Protein AF-M2UTB4-F1 (afdb_monomer_lite)

Secondary structure (DSSP, 8-state):
------------S-HHHIIIIIHHHHHHHTSGGGHHHHHHHHHHHHHHHTT-HHHHHHHHHHHHHHHHHHHHHHHT----TT--HHHHHHHHHHHHT--GGGHHHHHHHHHHHHHH-TTS--TTS-----HHHHHHHHHHHHHHHHHHHHHHH--

pLDDT: mean 88.25, std 16.08, range [34.38, 98.62]

InterPro domains:
  IPR026001 Abortive infection protein-like, C-terminal domain [PF14355] (36-150)

Radius of gyration: 15.3 Å; chains: 1; bounding box: 38×35×42 Å

Organism: NCBI:txid1212548

Structure (mmCIF, N/CA/C/O backbone):
data_AF-M2UTB4-F1
#
_entry.id   AF-M2UTB4-F1
#
loop_
_atom_site.group_PDB
_atom_site.id
_atom_site.type_symbol
_atom_site.label_atom_id
_atom_site.label_alt_id
_atom_site.label_comp_id
_atom_site.label_asym_id
_atom_site.label_entity_id
_atom_site.label_seq_id
_atom_site.pdbx_PDB_ins_code
_atom_site.Cartn_x
_atom_site.Cartn_y
_atom_site.Cartn_z
_atom_site.occupancy
_atom_site.B_iso_or_equiv
_atom_site.auth_seq_id
_atom_site.auth_comp_id
_atom_site.auth_asym_id
_atom_site.auth_atom_id
_atom_site.pdbx_PDB_model_num
ATOM 1 N N . MET A 1 1 ? -23.893 -12.994 -8.905 1.00 37.00 1 MET A N 1
ATOM 2 C CA . MET A 1 1 ? -22.745 -12.524 -8.103 1.00 37.00 1 MET A CA 1
ATOM 3 C C . MET A 1 1 ? -21.493 -12.963 -8.842 1.00 37.00 1 MET A C 1
ATOM 5 O O . MET A 1 1 ? -21.214 -14.152 -8.869 1.00 37.00 1 MET A O 1
ATOM 9 N N . ALA A 1 2 ? -20.871 -12.063 -9.605 1.00 34.38 2 ALA A N 1
ATOM 10 C CA . ALA A 1 2 ? -19.771 -12.428 -10.495 1.00 34.38 2 ALA A CA 1
ATOM 11 C C . ALA A 1 2 ? -18.520 -12.741 -9.663 1.00 34.38 2 ALA A C 1
ATOM 13 O O . ALA A 1 2 ? -18.022 -11.870 -8.952 1.00 34.38 2 ALA A O 1
ATOM 14 N N . LEU A 1 3 ? -18.052 -13.986 -9.748 1.00 43.22 3 LEU A N 1
ATOM 15 C CA . LEU A 1 3 ? -16.748 -14.423 -9.260 1.00 43.22 3 LEU A CA 1
ATOM 16 C C . LEU A 1 3 ? -15.673 -13.596 -9.978 1.00 43.22 3 LEU A C 1
ATOM 18 O O . LEU A 1 3 ? -15.396 -13.817 -11.154 1.00 43.22 3 LEU A O 1
ATOM 22 N N . ARG A 1 4 ? -15.113 -12.597 -9.293 1.00 44.00 4 ARG A N 1
ATOM 23 C CA . ARG A 1 4 ? -13.911 -11.880 -9.730 1.00 44.00 4 ARG A CA 1
ATOM 24 C C . ARG A 1 4 ? -12.709 -12.494 -9.032 1.00 44.00 4 ARG A C 1
ATOM 26 O O . ARG A 1 4 ? -12.168 -11.891 -8.117 1.00 44.00 4 ARG A O 1
ATOM 33 N N . GLU A 1 5 ? -12.317 -13.696 -9.431 1.00 44.78 5 GLU A N 1
ATOM 34 C CA . GLU A 1 5 ? -11.005 -14.213 -9.052 1.00 44.78 5 GLU A CA 1
ATOM 35 C C . GLU A 1 5 ? -10.558 -15.315 -10.011 1.00 44.78 5 GLU A C 1
ATOM 37 O O . GLU A 1 5 ? -10.846 -16.489 -9.829 1.00 44.78 5 GLU A O 1
ATOM 42 N N . GLU A 1 6 ? -9.814 -14.914 -11.036 1.00 41.31 6 GLU A N 1
ATOM 43 C CA . GLU A 1 6 ? -8.764 -15.759 -11.597 1.00 41.31 6 GLU A CA 1
ATOM 44 C C . GLU A 1 6 ? -7.473 -14.945 -11.592 1.00 41.31 6 GLU A C 1
ATOM 46 O O . GLU A 1 6 ? -6.942 -14.539 -12.624 1.00 41.31 6 GLU A O 1
ATOM 51 N N . ALA A 1 7 ? -6.960 -14.672 -10.389 1.00 45.09 7 ALA A N 1
ATOM 52 C CA . ALA A 1 7 ? -5.538 -14.404 -10.265 1.00 45.09 7 ALA A CA 1
ATOM 53 C C . ALA A 1 7 ? -4.834 -15.717 -10.627 1.00 45.09 7 ALA A C 1
ATOM 55 O O . ALA A 1 7 ? -4.785 -16.648 -9.821 1.00 45.09 7 ALA A O 1
ATOM 56 N N . LYS A 1 8 ? -4.368 -15.820 -11.878 1.00 44.59 8 LYS A N 1
ATOM 57 C CA . LYS A 1 8 ? -3.458 -16.878 -12.328 1.00 44.59 8 LYS A CA 1
ATOM 58 C C . LYS A 1 8 ? -2.423 -17.107 -11.231 1.00 44.59 8 LYS A C 1
ATOM 60 O O . LYS A 1 8 ? -1.783 -16.158 -10.784 1.00 44.59 8 LYS A O 1
ATOM 65 N N . VAL A 1 9 ? -2.325 -18.355 -10.782 1.00 50.88 9 VAL A N 1
ATOM 66 C CA . VAL A 1 9 ? -1.486 -18.800 -9.666 1.00 50.88 9 VAL A CA 1
ATOM 67 C C . VAL A 1 9 ? -0.077 -18.224 -9.826 1.00 50.88 9 VAL A C 1
ATOM 69 O O . VAL A 1 9 ? 0.695 -18.682 -10.667 1.00 50.88 9 VAL A O 1
ATOM 72 N N . LEU A 1 10 ? 0.246 -17.189 -9.046 1.00 53.12 10 LEU A N 1
ATOM 73 C CA . LEU A 1 10 ? 1.607 -16.675 -8.944 1.00 53.12 10 LEU A CA 1
ATOM 74 C C . LEU A 1 10 ? 2.481 -17.794 -8.362 1.00 53.12 10 LEU A C 1
ATOM 76 O O . LEU A 1 10 ? 2.074 -18.415 -7.372 1.00 53.12 10 LEU A O 1
ATOM 80 N N . PRO A 1 11 ? 3.667 -18.067 -8.930 1.00 54.81 11 PRO A N 1
ATOM 81 C CA . PRO A 1 11 ? 4.615 -18.985 -8.319 1.00 54.81 11 PRO A CA 1
ATOM 82 C C . PRO A 1 11 ? 4.851 -18.600 -6.850 1.00 54.81 11 PRO A C 1
ATOM 84 O O . PRO A 1 11 ? 5.174 -17.448 -6.543 1.00 54.81 11 PRO A O 1
ATOM 87 N N . LYS A 1 12 ? 4.666 -19.550 -5.920 1.00 61.22 12 LYS A N 1
ATOM 88 C CA . LYS A 1 12 ? 5.044 -19.390 -4.504 1.00 61.22 12 LYS A CA 1
ATOM 89 C C . LYS A 1 12 ? 6.574 -19.411 -4.398 1.00 61.22 12 LYS A C 1
ATOM 91 O O . LYS A 1 12 ? 7.158 -20.353 -3.881 1.00 61.22 12 LYS A O 1
ATOM 96 N N . ASP A 1 13 ? 7.229 -18.360 -4.883 1.00 60.44 13 ASP A N 1
ATOM 97 C CA . ASP A 1 13 ? 8.691 -18.237 -4.830 1.00 60.44 13 ASP A CA 1
ATOM 98 C C . ASP A 1 13 ? 9.204 -18.125 -3.382 1.00 60.44 13 ASP A C 1
ATOM 100 O O . ASP A 1 13 ? 10.356 -18.433 -3.094 1.00 60.44 13 ASP A O 1
ATOM 104 N N . SER A 1 14 ? 8.345 -17.676 -2.458 1.00 71.38 14 SER A N 1
ATOM 105 C CA . SER A 1 14 ? 8.580 -17.717 -1.014 1.00 71.38 14 SER A CA 1
ATOM 106 C C . SER A 1 14 ? 7.273 -18.016 -0.285 1.00 71.38 14 SER A C 1
ATOM 108 O O . SER A 1 14 ? 6.395 -17.158 -0.171 1.00 71.38 14 SER A O 1
ATOM 110 N N . GLN A 1 15 ? 7.144 -19.245 0.215 1.00 80.88 15 GLN A N 1
ATOM 111 C CA . GLN A 1 15 ? 5.980 -19.677 0.990 1.00 80.88 15 GLN A CA 1
ATOM 112 C C . GLN A 1 15 ? 5.777 -18.820 2.251 1.00 80.88 15 GLN A C 1
ATOM 114 O O . GLN A 1 15 ? 4.653 -18.421 2.538 1.00 80.88 15 GLN A O 1
ATOM 119 N N . LEU A 1 16 ? 6.868 -18.441 2.927 1.00 85.12 16 LEU A N 1
ATOM 120 C CA . LEU A 1 16 ? 6.824 -17.621 4.138 1.00 85.12 16 LEU A CA 1
ATOM 121 C C . LEU A 1 16 ? 6.232 -16.228 3.888 1.00 85.12 16 LEU A C 1
ATOM 123 O O . LEU A 1 16 ? 5.363 -15.789 4.634 1.00 85.12 16 LEU A O 1
ATOM 127 N N . ILE A 1 17 ? 6.676 -15.528 2.838 1.00 86.56 17 ILE A N 1
ATOM 128 C CA . ILE A 1 17 ? 6.137 -14.197 2.506 1.00 86.56 17 ILE A CA 1
ATOM 129 C C . ILE A 1 17 ? 4.665 -14.301 2.113 1.00 86.56 17 ILE A C 1
ATOM 131 O O . ILE A 1 17 ? 3.857 -13.442 2.471 1.00 86.56 17 ILE A O 1
ATOM 135 N N . HIS A 1 18 ? 4.303 -15.375 1.407 1.00 87.62 18 HIS A N 1
ATOM 136 C CA . HIS A 1 18 ? 2.914 -15.606 1.059 1.00 87.62 18 HIS A CA 1
ATOM 137 C C . HIS A 1 18 ? 2.032 -15.742 2.305 1.00 87.62 18 HIS A C 1
ATOM 139 O O . HIS A 1 18 ? 1.026 -15.052 2.411 1.00 87.62 18 HIS A O 1
ATOM 145 N N . GLU A 1 19 ? 2.431 -16.590 3.249 1.00 89.31 19 GLU A N 1
ATOM 146 C CA . GLU A 1 19 ? 1.652 -16.892 4.454 1.00 89.31 19 GLU A CA 1
ATOM 147 C C . GLU A 1 19 ? 1.624 -15.732 5.459 1.00 89.31 19 GLU A C 1
ATOM 149 O O . GLU A 1 19 ? 0.603 -15.505 6.097 1.00 89.31 19 GLU A O 1
ATOM 154 N N . THR A 1 20 ? 2.717 -14.975 5.594 1.00 89.94 20 THR A N 1
ATOM 155 C CA . THR A 1 20 ? 2.840 -13.941 6.641 1.00 89.94 20 THR A CA 1
ATOM 156 C C . THR A 1 20 ? 2.419 -12.542 6.203 1.00 89.94 20 THR A C 1
ATOM 158 O O . THR A 1 20 ? 2.068 -11.728 7.052 1.00 89.94 20 THR A O 1
ATOM 161 N N . ALA A 1 21 ? 2.441 -12.249 4.901 1.00 94.00 21 ALA A N 1
ATOM 162 C CA . ALA A 1 21 ? 2.079 -10.933 4.381 1.00 94.00 21 ALA A CA 1
ATOM 163 C C . ALA A 1 21 ? 0.979 -11.022 3.330 1.00 94.00 21 ALA A C 1
ATOM 165 O O . ALA A 1 21 ? -0.032 -10.327 3.440 1.00 94.00 21 ALA A O 1
ATOM 166 N N . MET A 1 22 ? 1.143 -11.873 2.307 1.00 94.69 22 MET A N 1
ATOM 167 C CA . MET A 1 22 ? 0.238 -11.785 1.164 1.00 94.69 22 MET A CA 1
ATOM 168 C C . MET A 1 22 ? -1.167 -12.309 1.419 1.00 94.69 22 MET A C 1
ATOM 170 O O . MET A 1 22 ? -2.147 -11.624 1.130 1.00 94.69 22 MET A O 1
ATOM 174 N N . GLN A 1 23 ? -1.279 -13.509 1.963 1.00 94.81 23 GLN A N 1
ATOM 175 C CA . GLN A 1 23 ? -2.572 -14.079 2.286 1.00 94.81 23 GLN A CA 1
ATOM 176 C C . GLN A 1 23 ? -3.352 -13.192 3.282 1.00 94.81 23 GLN A C 1
ATOM 178 O O . GLN A 1 23 ? -4.481 -12.831 2.944 1.00 94.81 23 GLN A O 1
ATOM 183 N N . PRO A 1 24 ? -2.768 -12.722 4.405 1.00 97.31 24 PRO A N 1
ATOM 184 C CA . PRO A 1 24 ? -3.462 -11.809 5.316 1.00 97.31 24 PRO A CA 1
ATOM 185 C C . PRO A 1 24 ? -3.914 -10.499 4.650 1.00 97.31 24 PRO A C 1
ATOM 187 O O . PRO A 1 24 ? -5.041 -10.050 4.858 1.00 97.31 24 PRO A O 1
ATOM 190 N N . ALA A 1 25 ? -3.082 -9.898 3.791 1.00 98.06 25 ALA A N 1
ATOM 191 C CA . ALA A 1 25 ? -3.468 -8.687 3.066 1.00 98.06 25 ALA A CA 1
ATOM 192 C C . ALA A 1 25 ? -4.668 -8.937 2.137 1.00 98.06 25 ALA A C 1
ATOM 194 O O . ALA A 1 25 ? -5.597 -8.134 2.098 1.00 98.06 25 ALA A O 1
ATOM 195 N N . LEU A 1 26 ? -4.682 -10.055 1.403 1.00 97.56 26 LEU A N 1
ATOM 196 C CA . LEU A 1 26 ? -5.804 -10.417 0.532 1.00 97.56 26 LEU A CA 1
ATOM 197 C C . LEU A 1 26 ? -7.084 -10.694 1.326 1.00 97.56 26 LEU A C 1
ATOM 199 O O . LEU A 1 26 ? -8.163 -10.307 0.883 1.00 97.56 26 LEU A O 1
ATOM 203 N N . GLU A 1 27 ? -6.977 -11.323 2.496 1.00 97.44 27 GLU A N 1
ATOM 204 C CA . GLU A 1 27 ? -8.109 -11.552 3.399 1.00 97.44 27 GLU A CA 1
ATOM 205 C C . GLU A 1 27 ? -8.734 -10.227 3.864 1.00 97.44 27 GLU A C 1
ATOM 207 O O . GLU A 1 27 ? -9.949 -10.058 3.742 1.00 97.44 27 GLU A O 1
ATOM 212 N N . ILE A 1 28 ? -7.917 -9.251 4.280 1.00 98.25 28 ILE A N 1
ATOM 213 C CA . ILE A 1 28 ? -8.374 -7.891 4.624 1.00 98.25 28 ILE A CA 1
ATOM 214 C C . ILE A 1 28 ? -9.046 -7.224 3.417 1.00 98.25 28 ILE A C 1
ATOM 216 O O . ILE A 1 28 ? -10.169 -6.717 3.510 1.00 98.25 28 ILE A O 1
ATOM 220 N N . LEU A 1 29 ? -8.372 -7.241 2.265 1.00 98.19 29 LEU A N 1
ATOM 221 C CA . LEU A 1 29 ? -8.816 -6.550 1.056 1.00 98.19 29 LEU A CA 1
ATOM 222 C C . LEU A 1 29 ? -10.132 -7.117 0.497 1.00 98.19 29 LEU A C 1
ATOM 224 O O . LEU A 1 29 ? -10.921 -6.373 -0.081 1.00 98.19 29 LEU A O 1
ATOM 228 N N . ARG A 1 30 ? -10.412 -8.409 0.692 1.00 97.31 30 ARG A N 1
ATOM 229 C CA . ARG A 1 30 ? -11.668 -9.044 0.253 1.00 97.31 30 ARG A CA 1
ATOM 230 C C . ARG A 1 30 ? -12.891 -8.629 1.073 1.00 97.31 30 ARG A C 1
ATOM 232 O O . ARG A 1 30 ? -14.015 -8.935 0.672 1.00 97.31 30 ARG A O 1
ATOM 239 N N . THR A 1 31 ? -12.718 -7.946 2.203 1.00 97.12 31 THR A N 1
ATOM 240 C CA . THR A 1 31 ? -13.869 -7.446 2.964 1.00 97.12 31 THR A CA 1
ATOM 241 C C . THR A 1 31 ? -14.596 -6.327 2.192 1.00 97.12 31 THR A C 1
ATOM 243 O O . THR A 1 31 ? -13.960 -5.565 1.457 1.00 97.12 31 THR A O 1
ATOM 246 N N . PRO A 1 32 ? -15.932 -6.178 2.343 1.00 97.25 32 PRO A N 1
ATOM 247 C CA . PRO A 1 32 ? -16.736 -5.296 1.484 1.00 97.25 32 PRO A CA 1
ATOM 248 C C . PRO A 1 32 ? -16.274 -3.835 1.419 1.00 97.25 32 PRO A C 1
ATOM 250 O O . PRO A 1 32 ? -16.465 -3.163 0.408 1.00 97.25 32 PRO A O 1
ATOM 253 N N . VAL A 1 33 ? -15.660 -3.341 2.491 1.00 97.19 33 VAL A N 1
ATOM 254 C CA . VAL A 1 33 ? -15.241 -1.940 2.620 1.00 97.19 33 VAL A CA 1
ATOM 255 C C . VAL A 1 33 ? -13.930 -1.646 1.885 1.00 97.19 33 VAL A C 1
ATOM 257 O O . VAL A 1 33 ? -13.691 -0.497 1.525 1.00 97.19 33 VAL A O 1
ATOM 260 N N . PHE A 1 34 ? -13.118 -2.670 1.593 1.00 98.19 34 PHE A N 1
ATOM 261 C CA . PHE A 1 34 ? -11.823 -2.540 0.914 1.00 98.19 34 PHE A CA 1
ATOM 262 C C . PHE A 1 34 ? -11.843 -3.006 -0.555 1.00 98.19 34 PHE A C 1
ATOM 264 O O . PHE A 1 34 ? -10.794 -3.058 -1.192 1.00 98.19 34 PHE A O 1
ATOM 271 N N . LEU A 1 35 ? -13.010 -3.286 -1.149 1.00 96.94 35 LEU A N 1
ATOM 272 C CA . LEU A 1 35 ? -13.098 -3.862 -2.505 1.00 96.94 35 LEU A CA 1
ATOM 273 C C . LEU A 1 35 ? -12.456 -3.010 -3.614 1.00 96.94 35 LEU A C 1
ATOM 275 O O . LEU A 1 35 ? -11.951 -3.557 -4.600 1.00 96.94 35 LEU A O 1
ATOM 279 N N . ASN A 1 36 ? -12.436 -1.682 -3.463 1.00 97.50 36 ASN A N 1
ATOM 280 C CA . ASN A 1 36 ? -11.714 -0.807 -4.392 1.00 97.50 36 ASN A CA 1
ATOM 281 C C . ASN A 1 36 ? -10.197 -1.030 -4.283 1.00 97.50 36 ASN A C 1
ATOM 283 O O . ASN A 1 36 ? -9.551 -1.308 -5.291 1.00 97.50 36 ASN A O 1
ATOM 287 N N . ALA A 1 37 ? -9.661 -1.026 -3.057 1.00 98.25 37 ALA A N 1
ATOM 288 C CA . ALA A 1 37 ? -8.253 -1.320 -2.796 1.00 98.25 37 ALA A CA 1
ATOM 289 C C . ALA A 1 37 ? -7.863 -2.736 -3.249 1.00 98.25 37 ALA A C 1
ATOM 291 O O . ALA A 1 37 ? -6.762 -2.945 -3.759 1.00 98.25 37 ALA A O 1
ATOM 292 N N . ASN A 1 38 ? -8.768 -3.710 -3.106 1.00 98.38 38 ASN A N 1
ATOM 293 C CA . ASN A 1 38 ? -8.582 -5.069 -3.606 1.00 98.38 38 ASN A CA 1
ATOM 294 C C . ASN A 1 38 ? -8.460 -5.102 -5.126 1.00 98.38 38 ASN A C 1
ATOM 296 O O . ASN A 1 38 ? -7.525 -5.698 -5.650 1.00 98.38 38 ASN A O 1
ATOM 300 N N . SER A 1 39 ? -9.374 -4.429 -5.828 1.00 98.31 39 SER A N 1
ATOM 301 C CA . SER A 1 39 ? -9.368 -4.376 -7.292 1.00 98.31 39 SER A CA 1
ATOM 302 C C . SER A 1 39 ? -8.058 -3.784 -7.822 1.00 98.31 39 SER A C 1
ATOM 304 O O . SER A 1 39 ? -7.490 -4.301 -8.781 1.00 98.31 39 SER A O 1
ATOM 306 N N . GLU A 1 40 ? -7.541 -2.742 -7.167 1.00 98.50 40 GLU A N 1
ATOM 307 C CA . GLU A 1 40 ? -6.245 -2.139 -7.494 1.00 98.50 40 GLU A CA 1
ATOM 308 C C . GLU A 1 40 ? -5.081 -3.096 -7.214 1.00 98.50 40 GLU A C 1
ATOM 310 O O . GLU A 1 40 ? -4.183 -3.231 -8.045 1.00 98.50 40 GLU A O 1
ATOM 315 N N . PHE A 1 41 ? -5.114 -3.805 -6.083 1.00 98.38 41 PHE A N 1
ATOM 316 C CA . PHE A 1 41 ? -4.060 -4.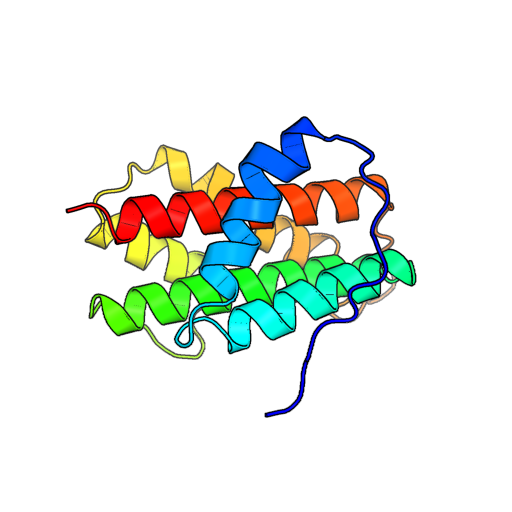746 -5.717 1.00 98.38 41 PHE A CA 1
ATOM 317 C C . PHE A 1 41 ? -3.997 -5.953 -6.660 1.00 98.38 41 PHE A C 1
ATOM 319 O O . PHE A 1 41 ? -2.925 -6.310 -7.142 1.00 98.38 41 PHE A O 1
ATOM 326 N N . ILE A 1 42 ? -5.145 -6.551 -6.990 1.00 98.06 42 ILE A N 1
ATOM 327 C CA . ILE A 1 42 ? -5.230 -7.653 -7.958 1.00 98.06 42 ILE A CA 1
ATOM 328 C C . ILE A 1 42 ? -4.749 -7.195 -9.338 1.00 98.06 42 ILE A C 1
ATOM 330 O O . ILE A 1 42 ? -4.007 -7.918 -10.000 1.00 98.06 42 ILE A O 1
ATOM 334 N N . ALA A 1 43 ? -5.100 -5.977 -9.754 1.00 97.75 43 ALA A N 1
ATOM 335 C CA . ALA A 1 43 ? -4.605 -5.418 -11.006 1.00 97.75 43 ALA A CA 1
ATOM 336 C C . ALA A 1 43 ? -3.082 -5.174 -10.989 1.00 97.75 43 ALA A C 1
ATOM 338 O O . ALA A 1 43 ? -2.448 -5.282 -12.036 1.00 97.75 43 ALA A O 1
ATOM 339 N N . ALA A 1 44 ? -2.480 -4.885 -9.830 1.00 97.19 44 ALA A N 1
ATOM 340 C CA . ALA A 1 44 ? -1.025 -4.806 -9.686 1.00 97.19 44 ALA A CA 1
ATOM 341 C C . ALA A 1 44 ? -0.352 -6.178 -9.864 1.00 97.19 44 ALA A C 1
ATOM 343 O O . ALA A 1 44 ? 0.663 -6.288 -10.551 1.00 97.19 44 ALA A O 1
ATOM 344 N N . LEU A 1 45 ? -0.934 -7.234 -9.284 1.00 96.38 45 LEU A N 1
ATOM 345 C CA . LEU A 1 45 ? -0.458 -8.609 -9.464 1.00 96.38 45 LEU A CA 1
ATOM 346 C C . LEU A 1 45 ? -0.565 -9.060 -10.928 1.00 96.38 45 LEU A C 1
ATOM 348 O O . LEU A 1 45 ? 0.353 -9.695 -11.447 1.00 96.38 45 LEU A O 1
ATOM 352 N N . ASP A 1 46 ? -1.656 -8.702 -11.607 1.00 96.38 46 ASP A N 1
ATOM 353 C CA . ASP A 1 46 ? -1.834 -8.980 -13.034 1.00 96.38 46 ASP A CA 1
ATOM 354 C C . ASP A 1 46 ? -0.790 -8.255 -13.898 1.00 96.38 46 ASP A C 1
ATOM 356 O O . ASP A 1 46 ? -0.184 -8.862 -14.783 1.00 96.38 46 ASP A O 1
ATOM 360 N N . ASP A 1 47 ? -0.501 -6.984 -13.607 1.00 95.69 47 ASP A N 1
ATOM 361 C CA . ASP A 1 47 ? 0.570 -6.248 -14.284 1.00 95.69 47 ASP A CA 1
ATOM 362 C C . ASP A 1 47 ? 1.932 -6.919 -14.093 1.00 95.69 47 ASP A C 1
ATOM 364 O O . ASP A 1 47 ? 2.704 -7.029 -15.048 1.00 95.69 47 ASP A O 1
ATOM 368 N N . TYR A 1 48 ? 2.227 -7.399 -12.881 1.00 95.44 48 TYR A N 1
ATOM 369 C CA . TYR A 1 48 ? 3.461 -8.129 -12.600 1.00 95.44 48 TYR A CA 1
ATOM 370 C C . TYR A 1 48 ? 3.575 -9.398 -13.452 1.00 95.44 48 TYR A C 1
ATOM 372 O O . TYR A 1 48 ? 4.604 -9.611 -14.097 1.00 95.44 48 TYR A O 1
ATOM 380 N N . LEU A 1 49 ? 2.504 -10.197 -13.531 1.00 93.94 49 LEU A N 1
ATOM 381 C CA . LEU A 1 49 ? 2.442 -11.399 -14.374 1.00 93.94 49 LEU A CA 1
ATOM 382 C C . LEU A 1 49 ? 2.671 -11.088 -15.860 1.00 93.94 49 LEU A C 1
ATOM 384 O O . LEU A 1 49 ? 3.297 -11.872 -16.573 1.00 93.94 49 LEU A O 1
ATOM 388 N N . HIS A 1 50 ? 2.206 -9.928 -16.324 1.00 95.00 50 HIS A N 1
ATOM 389 C CA . HIS A 1 50 ? 2.399 -9.452 -17.694 1.00 95.00 50 HIS A CA 1
ATOM 390 C C . HIS A 1 50 ? 3.681 -8.625 -17.888 1.00 95.00 50 HIS A C 1
ATOM 392 O O . HIS A 1 50 ? 3.851 -8.003 -18.937 1.00 95.00 50 HIS A O 1
ATOM 398 N N . ARG A 1 51 ? 4.596 -8.623 -16.906 1.00 93.62 51 ARG A N 1
ATOM 399 C CA . ARG A 1 51 ? 5.885 -7.904 -16.935 1.00 93.62 51 ARG A CA 1
ATOM 400 C C . ARG A 1 51 ? 5.750 -6.381 -17.092 1.00 93.62 51 ARG A C 1
ATOM 402 O O . ARG A 1 51 ? 6.696 -5.708 -17.498 1.00 93.62 51 ARG A O 1
ATOM 409 N N . LYS A 1 52 ? 4.595 -5.817 -16.728 1.00 93.06 52 LYS A N 1
ATOM 410 C CA . LYS A 1 52 ? 4.317 -4.372 -16.675 1.00 93.06 52 LYS A CA 1
ATOM 411 C C . LYS A 1 52 ? 4.719 -3.809 -15.312 1.00 93.06 52 LYS A C 1
ATOM 413 O O . LYS A 1 52 ? 3.901 -3.349 -14.523 1.00 93.06 52 LYS A O 1
ATOM 418 N N . PHE A 1 53 ? 6.009 -3.880 -15.004 1.00 93.75 53 PHE A N 1
ATOM 419 C CA . PHE A 1 53 ? 6.518 -3.604 -13.658 1.00 93.75 53 PHE A CA 1
ATOM 420 C C . PHE A 1 53 ? 6.306 -2.156 -13.184 1.00 93.75 53 PHE A C 1
ATOM 422 O O . PHE A 1 53 ? 6.073 -1.935 -11.996 1.00 93.75 53 PHE A O 1
ATOM 429 N N . GLY A 1 54 ? 6.338 -1.179 -14.097 1.00 93.00 54 GLY A N 1
ATOM 430 C CA . GLY A 1 54 ? 6.016 0.219 -13.787 1.00 93.00 54 GLY A CA 1
ATOM 431 C C . GLY A 1 54 ? 4.576 0.390 -13.305 1.00 93.00 54 GLY A C 1
ATOM 432 O O . GLY A 1 54 ? 4.350 0.948 -12.230 1.00 93.00 54 GLY A O 1
ATOM 433 N N . ASP A 1 55 ? 3.625 -0.170 -14.054 1.00 93.81 55 ASP A N 1
ATOM 434 C CA . ASP A 1 55 ? 2.196 -0.103 -13.736 1.00 93.81 55 ASP A CA 1
ATOM 435 C C . ASP A 1 55 ? 1.863 -0.902 -12.464 1.00 93.81 55 ASP A C 1
ATOM 437 O O . ASP A 1 55 ? 1.091 -0.437 -11.623 1.00 93.81 55 ASP A O 1
ATOM 441 N N . CYS A 1 56 ? 2.539 -2.038 -12.252 1.00 95.94 56 CYS A N 1
ATOM 442 C CA . CYS A 1 56 ? 2.466 -2.812 -11.013 1.00 95.94 56 CYS A CA 1
ATOM 443 C C . CYS A 1 56 ? 2.789 -1.946 -9.784 1.00 95.94 56 CYS A C 1
ATOM 445 O O . CYS A 1 56 ? 2.019 -1.920 -8.823 1.00 95.94 56 CYS A O 1
ATOM 447 N N . VAL A 1 57 ? 3.910 -1.212 -9.799 1.00 96.06 57 VAL A N 1
ATOM 448 C CA . VAL A 1 57 ? 4.306 -0.331 -8.680 1.00 96.06 57 VAL A CA 1
ATOM 449 C C . VAL A 1 57 ? 3.270 0.769 -8.457 1.00 96.06 57 VAL A C 1
ATOM 451 O O . VAL A 1 57 ? 2.932 1.087 -7.315 1.00 96.06 57 VAL A O 1
ATOM 454 N N . THR A 1 58 ? 2.735 1.335 -9.537 1.00 95.88 58 THR A N 1
ATOM 455 C CA . THR A 1 58 ? 1.673 2.340 -9.463 1.00 95.88 58 THR A CA 1
ATOM 456 C C . THR A 1 58 ? 0.438 1.803 -8.765 1.00 95.88 58 THR A C 1
ATOM 458 O O . THR A 1 58 ? -0.030 2.413 -7.804 1.00 95.88 58 THR A O 1
ATOM 461 N N . LYS A 1 59 ? -0.070 0.653 -9.210 1.00 97.44 59 LYS A N 1
ATOM 462 C CA . LYS A 1 59 ? -1.297 0.062 -8.670 1.00 97.44 59 LYS A CA 1
ATOM 463 C C . LYS A 1 59 ? -1.117 -0.463 -7.244 1.00 97.44 59 LYS A C 1
ATOM 465 O O . LYS A 1 59 ? -2.059 -0.382 -6.459 1.00 97.44 59 LYS A O 1
ATOM 470 N N . CYS A 1 60 ? 0.094 -0.881 -6.863 1.00 98.19 60 CYS A N 1
ATOM 471 C CA . CYS A 1 60 ? 0.439 -1.141 -5.462 1.00 98.19 60 CYS A CA 1
ATOM 472 C C . CYS A 1 60 ? 0.238 0.112 -4.593 1.00 98.19 60 CYS A C 1
ATOM 474 O O . CYS A 1 60 ? -0.403 0.045 -3.545 1.00 98.19 60 CYS A O 1
ATOM 476 N N . ASN A 1 61 ? 0.730 1.276 -5.038 1.00 97.56 61 ASN A N 1
ATOM 477 C CA . ASN A 1 61 ? 0.515 2.527 -4.309 1.00 97.56 61 ASN A CA 1
ATOM 478 C C . ASN A 1 61 ? -0.957 2.962 -4.305 1.00 97.56 61 ASN A C 1
ATOM 480 O O . ASN A 1 61 ? -1.416 3.473 -3.288 1.00 97.56 61 ASN A O 1
ATOM 484 N N . SER A 1 62 ? -1.687 2.778 -5.409 1.00 97.50 62 SER A N 1
ATOM 485 C CA . SER A 1 62 ? -3.126 3.074 -5.468 1.00 97.50 62 SER A CA 1
ATOM 486 C C . SER A 1 62 ? -3.908 2.254 -4.442 1.00 97.50 62 SER A C 1
ATOM 488 O O . SER A 1 62 ? -4.611 2.834 -3.621 1.00 97.50 62 SER A O 1
ATOM 490 N N . SER A 1 63 ? -3.683 0.936 -4.401 1.00 98.50 63 SER A N 1
ATOM 491 C CA . SER A 1 63 ? -4.296 0.055 -3.402 1.00 98.50 63 SER A CA 1
ATOM 492 C C . SER A 1 63 ? -3.992 0.506 -1.972 1.00 98.50 63 SER A C 1
ATOM 494 O O . SER A 1 63 ? -4.895 0.626 -1.143 1.00 98.50 63 SER A O 1
ATOM 496 N N . TYR A 1 64 ? -2.727 0.824 -1.691 1.00 98.44 64 TYR A N 1
ATOM 497 C CA . TYR A 1 64 ? -2.296 1.285 -0.375 1.00 98.44 64 TYR A CA 1
ATOM 498 C C . TYR A 1 64 ? -2.955 2.615 0.029 1.00 98.44 64 TYR A C 1
ATOM 500 O O . TYR A 1 64 ? -3.408 2.774 1.162 1.00 98.44 64 TYR A O 1
ATOM 508 N N . GLU A 1 65 ? -3.074 3.558 -0.908 1.00 98.06 65 GLU A N 1
ATOM 509 C CA . GLU A 1 65 ? -3.784 4.820 -0.700 1.00 98.06 65 GLU A CA 1
ATOM 510 C C . GLU A 1 65 ? -5.278 4.596 -0.428 1.00 98.06 65 GLU A C 1
ATOM 512 O O . GLU A 1 65 ? -5.830 5.181 0.506 1.00 98.06 65 GLU A O 1
ATOM 517 N N . SER A 1 66 ? -5.922 3.706 -1.185 1.00 98.31 66 SER A N 1
ATOM 518 C CA . SER A 1 66 ? -7.320 3.326 -0.976 1.00 98.31 66 SER A CA 1
ATOM 519 C C . SER A 1 66 ? -7.548 2.696 0.399 1.00 98.31 66 SER A C 1
ATOM 521 O O . SER A 1 66 ? -8.520 3.051 1.067 1.00 98.31 66 SER A O 1
ATOM 523 N N . VAL A 1 67 ? -6.642 1.832 0.876 1.00 98.62 67 VAL A N 1
ATOM 524 C CA . VAL A 1 67 ? -6.698 1.296 2.250 1.00 98.62 67 VAL A CA 1
ATOM 525 C C . VAL A 1 67 ? -6.659 2.426 3.276 1.00 98.62 67 VAL A C 1
ATOM 527 O O . VAL A 1 67 ? -7.514 2.473 4.160 1.00 98.62 67 VAL A O 1
ATOM 530 N N . MET A 1 68 ? -5.730 3.375 3.143 1.00 98.50 68 MET A N 1
ATOM 531 C CA . MET A 1 68 ? -5.636 4.503 4.075 1.00 98.50 68 MET A CA 1
ATOM 532 C C . MET A 1 68 ? -6.890 5.384 4.065 1.00 98.50 68 MET A C 1
ATOM 534 O O . MET A 1 68 ? -7.369 5.779 5.125 1.00 98.50 68 MET A O 1
ATOM 538 N N . LYS A 1 69 ? -7.470 5.654 2.889 1.00 98.44 69 LYS A N 1
ATOM 539 C CA . LYS A 1 69 ? -8.725 6.417 2.773 1.00 98.44 69 LYS A CA 1
ATOM 540 C C . LYS A 1 69 ? -9.893 5.706 3.456 1.00 98.44 69 LYS A C 1
ATOM 542 O O . LYS A 1 69 ? -10.694 6.358 4.128 1.00 98.44 69 LYS A O 1
ATOM 547 N N . VAL A 1 70 ? -9.986 4.381 3.320 1.00 98.06 70 VAL A N 1
ATOM 548 C CA . VAL A 1 70 ? -11.009 3.581 4.010 1.00 98.06 70 VAL A CA 1
ATOM 549 C C . VAL A 1 70 ? -10.799 3.617 5.524 1.00 98.06 70 VAL A C 1
ATOM 551 O O . VAL A 1 70 ? -11.765 3.870 6.241 1.00 98.06 70 VAL A O 1
ATOM 554 N N . ILE A 1 71 ? -9.560 3.457 6.008 1.00 97.94 71 ILE A N 1
ATOM 555 C CA . ILE A 1 71 ? -9.227 3.573 7.439 1.00 97.94 71 ILE A CA 1
ATOM 556 C C . ILE A 1 71 ? -9.669 4.933 7.980 1.00 97.94 71 ILE A C 1
ATOM 558 O O . ILE A 1 71 ? -10.440 4.989 8.939 1.00 97.94 71 ILE A O 1
ATOM 562 N N . CYS A 1 72 ? -9.241 6.026 7.341 1.00 97.69 72 CYS A N 1
ATOM 563 C CA . CYS A 1 72 ? -9.619 7.372 7.760 1.00 97.69 72 CYS A CA 1
ATOM 564 C C . CYS A 1 72 ? -11.143 7.553 7.761 1.00 97.69 72 CYS A C 1
ATOM 566 O O . CYS A 1 72 ? -11.700 8.069 8.726 1.00 97.69 72 CYS A O 1
ATOM 568 N N . GLY A 1 73 ? -11.834 7.070 6.723 1.00 96.94 73 GLY A N 1
ATOM 569 C CA . GLY A 1 73 ? -13.291 7.148 6.626 1.00 96.94 73 GLY A CA 1
ATOM 570 C C . GLY A 1 73 ? -14.022 6.383 7.732 1.00 96.94 73 GLY A C 1
ATOM 571 O O . GLY A 1 73 ? -14.940 6.925 8.341 1.00 96.94 73 GLY A O 1
ATOM 572 N N . GLN A 1 74 ? -13.615 5.147 8.027 1.00 96.94 74 GLN A N 1
ATOM 573 C CA . GLN A 1 74 ? -14.263 4.326 9.055 1.00 96.94 74 GLN A CA 1
ATOM 574 C C . GLN A 1 74 ? -13.961 4.787 10.480 1.00 96.94 74 GLN A C 1
ATOM 576 O O . GLN A 1 74 ? -14.808 4.645 11.359 1.00 96.94 74 GLN A O 1
ATOM 581 N N . LYS A 1 75 ? -12.761 5.326 10.714 1.00 96.06 75 LYS A N 1
ATOM 582 C CA . LYS A 1 75 ? -12.333 5.819 12.028 1.00 96.06 75 LYS A CA 1
ATOM 583 C C . LYS A 1 75 ? -12.708 7.280 12.278 1.00 96.06 75 LYS A C 1
ATOM 585 O O . LYS A 1 75 ? -12.526 7.768 13.387 1.00 96.06 75 LYS A O 1
ATOM 590 N N . GLY A 1 76 ? -13.244 7.970 11.271 1.00 96.19 76 GLY A N 1
ATOM 591 C CA . GLY A 1 76 ? -13.599 9.385 11.365 1.00 96.19 76 GLY A CA 1
ATOM 592 C C . GLY A 1 76 ? -12.385 10.318 11.395 1.00 96.19 76 GLY A C 1
ATOM 593 O O . GLY A 1 76 ? -12.494 11.440 11.883 1.00 96.19 76 GLY A O 1
ATOM 594 N N . PHE A 1 77 ? -11.233 9.879 10.882 1.00 96.06 77 PHE A N 1
ATOM 595 C CA . PHE A 1 77 ? -10.058 10.737 10.747 1.00 96.06 77 PHE A CA 1
ATOM 596 C C . PHE A 1 77 ? -10.270 11.683 9.562 1.00 96.06 77 PHE A C 1
ATOM 598 O O . PHE A 1 77 ? -10.559 11.246 8.447 1.00 96.06 77 PHE A O 1
ATOM 605 N N . GLY A 1 78 ? -10.151 12.991 9.791 1.00 94.19 78 GLY A N 1
ATOM 606 C CA . GLY A 1 78 ? -10.394 13.993 8.753 1.00 94.19 78 GLY A CA 1
ATOM 607 C C . GLY A 1 78 ? -9.387 13.888 7.604 1.00 94.19 78 GLY A C 1
ATOM 608 O O . GLY A 1 78 ? -8.196 14.089 7.816 1.00 94.19 78 GLY A O 1
ATOM 609 N N . TYR A 1 79 ? -9.863 13.618 6.384 1.00 96.88 79 TYR A N 1
ATOM 610 C CA . TYR A 1 79 ? -9.043 13.584 5.167 1.00 96.88 79 TYR A CA 1
ATOM 611 C C . TYR A 1 79 ? -9.806 14.130 3.952 1.00 96.88 79 TYR A C 1
ATOM 613 O O . TYR A 1 79 ? -11.035 14.211 3.952 1.00 96.88 79 TYR A O 1
ATOM 621 N N . SER A 1 80 ? -9.077 14.494 2.896 1.00 94.88 80 SER A N 1
ATOM 622 C CA . SER A 1 80 ? -9.636 14.889 1.595 1.00 94.88 80 SER A CA 1
ATOM 623 C C . SER A 1 80 ? -9.368 13.831 0.522 1.00 94.88 80 SER A C 1
ATOM 625 O O . SER A 1 80 ? -8.328 13.182 0.523 1.00 94.88 80 SER A O 1
ATOM 627 N N . GLN A 1 81 ? -10.266 13.688 -0.459 1.00 89.69 81 GLN A N 1
ATOM 628 C CA . GLN A 1 81 ? -10.131 12.670 -1.520 1.00 89.69 81 GLN A CA 1
ATOM 629 C C . GLN A 1 81 ? -8.841 12.796 -2.354 1.00 89.69 81 GLN A C 1
ATOM 631 O O . GLN A 1 81 ? -8.335 11.786 -2.847 1.00 89.69 81 GLN A O 1
ATOM 636 N N . GLY A 1 82 ? -8.305 14.014 -2.494 1.00 91.06 82 GLY A N 1
ATOM 637 C CA . GLY A 1 82 ? -7.045 14.296 -3.191 1.00 91.06 82 GLY A CA 1
ATOM 638 C C . GLY A 1 82 ? -5.792 14.229 -2.312 1.00 91.06 82 GLY A C 1
ATOM 639 O O . GLY A 1 82 ? -4.711 14.574 -2.786 1.00 91.06 82 GLY A O 1
ATOM 640 N N . ASP A 1 83 ? -5.917 13.839 -1.040 1.00 93.56 83 ASP A N 1
ATOM 641 C CA . ASP A 1 83 ? -4.762 13.728 -0.156 1.00 93.56 83 ASP A CA 1
ATOM 642 C C . ASP A 1 83 ? -3.836 12.604 -0.614 1.00 93.56 83 ASP A C 1
ATOM 644 O O . ASP A 1 83 ? -4.263 11.498 -0.939 1.00 93.56 83 ASP A O 1
ATOM 648 N N . THR A 1 84 ? -2.542 12.913 -0.635 1.00 92.62 84 THR A N 1
ATOM 649 C CA . THR A 1 84 ? -1.504 11.979 -1.065 1.00 92.62 84 THR A CA 1
ATOM 650 C C . THR A 1 84 ? -1.250 10.909 -0.008 1.00 92.62 84 THR A C 1
ATOM 652 O O . THR A 1 84 ? -1.495 11.120 1.181 1.00 92.62 84 THR A O 1
ATOM 655 N N . THR A 1 85 ? -0.630 9.803 -0.423 1.00 94.12 85 THR A N 1
ATOM 656 C CA . THR A 1 85 ? -0.100 8.754 0.464 1.00 94.12 85 THR A CA 1
ATOM 657 C C . THR A 1 85 ? 0.628 9.298 1.703 1.00 94.12 85 THR A C 1
ATOM 659 O O . THR A 1 85 ? 0.373 8.836 2.809 1.00 94.12 85 THR A O 1
ATOM 662 N N . SER A 1 86 ? 1.492 10.312 1.552 1.00 95.38 86 SER A N 1
ATOM 663 C CA . SER A 1 86 ? 2.220 10.907 2.687 1.00 95.38 86 SER A CA 1
ATOM 664 C C . SER A 1 86 ? 1.286 11.585 3.686 1.00 95.38 86 SER A C 1
ATOM 666 O O . SER A 1 86 ? 1.434 11.399 4.891 1.00 95.38 86 SER A O 1
ATOM 668 N N . LYS A 1 87 ? 0.311 12.354 3.193 1.00 97.00 87 LYS A N 1
ATOM 669 C CA . LYS A 1 87 ? -0.625 13.079 4.052 1.00 97.00 87 LYS A CA 1
ATOM 670 C C . LYS A 1 87 ? -1.581 12.124 4.767 1.00 97.00 87 LYS A C 1
ATOM 672 O O . LYS A 1 87 ? -1.785 12.268 5.966 1.00 97.00 87 LYS A O 1
ATOM 677 N N . LEU A 1 88 ? -2.110 11.130 4.055 1.00 97.88 88 LEU A N 1
ATOM 678 C CA . LEU A 1 88 ? -2.982 10.103 4.629 1.00 97.88 88 LEU A CA 1
ATOM 679 C C . LEU A 1 88 ? -2.270 9.281 5.706 1.00 97.88 88 LEU A C 1
ATOM 681 O O . LEU A 1 88 ? -2.830 9.074 6.779 1.00 97.88 88 LEU A O 1
ATOM 685 N N . LEU A 1 89 ? -1.023 8.872 5.449 1.00 97.50 89 LEU A N 1
ATOM 686 C CA . LEU A 1 89 ? -0.218 8.151 6.429 1.00 97.50 89 LEU A CA 1
ATOM 687 C C . LEU A 1 89 ? -0.038 8.982 7.703 1.00 97.50 89 LEU A C 1
ATOM 689 O O . LEU A 1 89 ? -0.312 8.478 8.784 1.00 97.50 89 LEU A O 1
ATOM 693 N N . LYS A 1 90 ? 0.338 10.262 7.584 1.00 97.06 90 LYS A N 1
ATOM 694 C CA . LYS A 1 90 ? 0.488 11.157 8.746 1.00 97.06 90 LYS A CA 1
ATOM 695 C C . LYS A 1 90 ? -0.792 11.285 9.562 1.00 97.06 90 LYS A C 1
ATOM 697 O O . LYS A 1 90 ? -0.737 11.153 10.778 1.00 97.06 90 LYS A O 1
ATOM 702 N N . ILE A 1 91 ? -1.937 11.456 8.899 1.00 97.44 91 ILE A N 1
ATOM 703 C CA . ILE A 1 91 ? -3.244 11.513 9.569 1.00 97.44 91 ILE A CA 1
ATOM 704 C C . ILE A 1 91 ? -3.477 10.241 10.393 1.00 97.44 91 ILE A C 1
ATOM 706 O O . ILE A 1 91 ? -3.845 10.328 11.564 1.00 97.44 91 ILE A O 1
ATOM 710 N N . ILE A 1 92 ? -3.239 9.062 9.811 1.00 97.00 92 ILE A N 1
ATOM 711 C CA . ILE A 1 92 ? -3.400 7.788 10.525 1.00 97.00 92 ILE A CA 1
ATOM 712 C C . ILE A 1 92 ? -2.415 7.696 11.689 1.00 97.00 92 ILE A C 1
ATOM 714 O O . ILE A 1 92 ? -2.822 7.320 12.780 1.00 97.00 92 ILE A O 1
ATOM 718 N N . MET A 1 93 ? -1.148 8.065 11.489 1.00 96.12 93 MET A N 1
ATOM 719 C CA . MET A 1 93 ? -0.131 8.015 12.540 1.00 96.12 93 MET A CA 1
ATOM 720 C C . MET A 1 93 ? -0.499 8.886 13.744 1.00 96.12 93 MET A C 1
ATOM 722 O O . MET A 1 93 ? -0.450 8.418 14.878 1.00 96.12 93 MET A O 1
ATOM 726 N N . GLU A 1 94 ? -0.918 10.127 13.494 1.00 95.62 94 GLU A N 1
ATOM 727 C CA . GLU A 1 94 ? -1.307 11.082 14.534 1.00 95.62 94 GLU A CA 1
ATOM 728 C C . GLU A 1 94 ? -2.541 10.611 15.315 1.00 95.62 94 GLU A C 1
ATOM 730 O O . GLU A 1 94 ? -2.572 10.721 16.538 1.00 95.62 94 GLU A O 1
ATOM 735 N N . ASN A 1 95 ? -3.546 10.060 14.627 1.00 95.62 95 ASN A N 1
ATOM 736 C CA . ASN A 1 95 ? -4.808 9.666 15.260 1.00 95.62 95 ASN A CA 1
ATOM 737 C C . ASN A 1 95 ? -4.770 8.262 15.887 1.00 95.62 95 ASN A C 1
ATOM 739 O O . ASN A 1 95 ? -5.485 8.014 16.855 1.00 95.62 95 ASN A O 1
ATOM 743 N N . ALA A 1 96 ? -3.965 7.343 15.347 1.00 93.31 96 ALA A N 1
ATOM 744 C CA . ALA A 1 96 ? -3.833 5.974 15.851 1.00 93.31 96 ALA A CA 1
ATOM 745 C C . ALA A 1 96 ? -2.675 5.801 16.853 1.00 93.31 96 ALA A C 1
ATOM 747 O O . ALA A 1 96 ? -2.532 4.732 17.438 1.00 93.31 96 ALA A O 1
ATOM 748 N N . GLY A 1 97 ? -1.870 6.846 17.086 1.00 94.00 97 GLY A N 1
ATOM 749 C CA . GLY A 1 97 ? -0.767 6.807 18.049 1.00 94.00 97 GLY A CA 1
ATOM 750 C C . GLY A 1 97 ? 0.458 6.045 17.540 1.00 94.00 97 GLY A C 1
ATOM 751 O O . GLY A 1 97 ? 1.130 5.366 18.317 1.00 94.00 97 GLY A O 1
ATOM 752 N N . LEU A 1 98 ? 0.756 6.148 16.242 1.00 94.25 98 LEU A N 1
ATOM 753 C CA . LEU A 1 98 ? 1.933 5.520 15.652 1.00 94.25 98 LEU A CA 1
ATOM 754 C C . LEU A 1 98 ? 3.161 6.427 15.796 1.00 94.25 98 LEU A C 1
ATOM 756 O O . LEU A 1 98 ? 3.156 7.584 15.377 1.00 94.25 98 LEU A O 1
ATOM 760 N N . GLU A 1 99 ? 4.243 5.887 16.352 1.00 94.81 99 GLU A N 1
ATOM 761 C CA . GLU A 1 99 ? 5.488 6.631 16.550 1.00 94.81 99 GLU A CA 1
ATOM 762 C C . GLU A 1 99 ? 6.139 7.079 15.229 1.00 94.81 99 GLU A C 1
ATOM 764 O O . GLU A 1 99 ? 6.103 6.378 14.216 1.00 94.81 99 GLU A O 1
ATOM 769 N N . ALA A 1 100 ? 6.810 8.234 15.257 1.00 94.81 100 ALA A N 1
ATOM 770 C CA . ALA A 1 100 ? 7.353 8.896 14.067 1.00 94.81 100 ALA A CA 1
ATOM 771 C C . ALA A 1 100 ? 8.349 8.042 13.259 1.00 94.81 100 ALA A C 1
ATOM 773 O O . ALA A 1 100 ? 8.453 8.202 12.042 1.00 94.81 100 ALA A O 1
ATOM 774 N N . PHE A 1 101 ? 9.066 7.109 13.897 1.00 95.12 101 PHE A N 1
ATOM 775 C CA . PHE A 1 101 ? 10.028 6.251 13.199 1.00 95.12 101 PHE A CA 1
ATOM 776 C C . PHE A 1 101 ? 9.368 5.323 12.163 1.00 95.12 101 PHE A C 1
ATOM 778 O O . PHE A 1 101 ? 10.044 4.856 11.247 1.00 95.12 101 PHE A O 1
ATOM 785 N N . TRP A 1 102 ? 8.056 5.085 12.269 1.00 95.62 102 TRP A N 1
ATOM 786 C CA . TRP A 1 102 ? 7.296 4.299 11.299 1.00 95.62 102 TRP A CA 1
ATOM 787 C C . TRP A 1 102 ? 7.013 5.040 9.990 1.00 95.62 102 TRP A C 1
ATOM 789 O O . TRP A 1 102 ? 6.710 4.386 8.991 1.00 95.62 102 TRP A O 1
ATOM 799 N N . GLU A 1 103 ? 7.145 6.371 9.952 1.00 95.25 103 GLU A N 1
ATOM 800 C CA . GLU A 1 103 ? 6.816 7.152 8.755 1.00 95.25 103 GLU A CA 1
ATOM 801 C C . GLU A 1 103 ? 7.662 6.706 7.557 1.00 95.25 103 GLU A C 1
ATOM 803 O O . GLU A 1 103 ? 7.127 6.387 6.498 1.00 95.25 103 GLU A O 1
ATOM 808 N N . GLN A 1 104 ? 8.986 6.636 7.719 1.00 94.50 104 GLN A N 1
ATOM 809 C CA . GLN A 1 104 ? 9.888 6.308 6.613 1.00 94.50 104 GLN A CA 1
ATOM 810 C C . GLN A 1 104 ? 9.654 4.896 6.041 1.00 94.50 104 GLN A C 1
ATOM 812 O O . GLN A 1 104 ? 9.495 4.790 4.820 1.00 94.50 104 GLN A O 1
ATOM 817 N N . PRO A 1 105 ? 9.584 3.822 6.858 1.00 95.56 105 PRO A N 1
ATOM 818 C CA . PRO A 1 105 ? 9.265 2.487 6.359 1.00 95.56 105 PRO A CA 1
ATOM 819 C C . PRO A 1 105 ? 7.921 2.416 5.631 1.00 95.56 105 PRO A C 1
ATOM 821 O O . PRO A 1 105 ? 7.829 1.788 4.581 1.00 95.56 105 PRO A O 1
ATOM 824 N N . LEU A 1 106 ? 6.885 3.078 6.151 1.00 96.75 106 LEU A N 1
ATOM 825 C CA . LEU A 1 106 ? 5.532 3.000 5.594 1.00 96.75 106 LEU A CA 1
ATOM 826 C C . LEU A 1 106 ? 5.330 3.904 4.373 1.00 96.75 106 LEU A C 1
ATOM 828 O O . LEU A 1 106 ? 4.457 3.635 3.547 1.00 96.75 106 LEU A O 1
ATOM 832 N N . LEU A 1 107 ? 6.146 4.948 4.214 1.00 96.25 107 LEU A N 1
ATOM 833 C CA . LEU A 1 107 ? 6.106 5.860 3.070 1.00 96.25 107 LEU A CA 1
ATOM 834 C C . 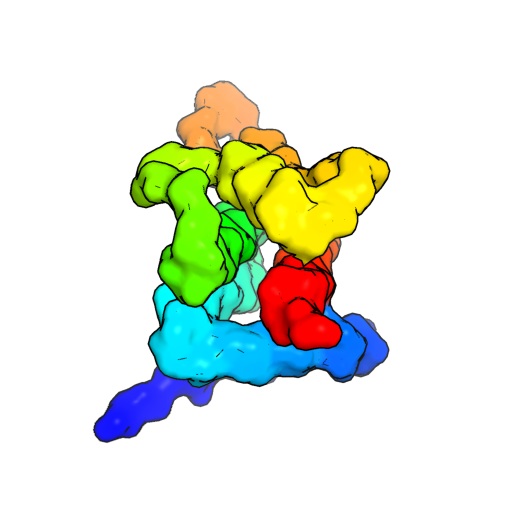LEU A 1 107 ? 6.913 5.353 1.862 1.00 96.25 107 LEU A C 1
ATOM 836 O O . LEU A 1 107 ? 6.817 5.914 0.762 1.00 96.25 107 LEU A O 1
ATOM 840 N N . ILE A 1 108 ? 7.708 4.289 2.027 1.00 95.12 108 ILE A N 1
ATOM 841 C CA . ILE A 1 108 ? 8.607 3.804 0.973 1.00 95.12 108 ILE A CA 1
ATOM 842 C C . ILE A 1 108 ? 7.856 3.399 -0.300 1.00 95.12 108 ILE A C 1
ATOM 844 O O . ILE A 1 108 ? 8.353 3.640 -1.395 1.00 95.12 108 ILE A O 1
ATOM 848 N N . ILE A 1 109 ? 6.630 2.877 -0.179 1.00 94.44 109 ILE A N 1
ATOM 849 C CA . ILE A 1 109 ? 5.782 2.476 -1.314 1.00 94.44 109 ILE A CA 1
ATOM 850 C C . ILE A 1 109 ? 5.489 3.685 -2.215 1.00 94.44 109 ILE A C 1
ATOM 852 O O . ILE A 1 109 ? 5.726 3.638 -3.424 1.00 94.44 109 ILE A O 1
ATOM 856 N N . GLY A 1 110 ? 5.069 4.807 -1.620 1.00 92.75 110 GLY A N 1
ATOM 857 C CA . GLY A 1 110 ? 4.834 6.056 -2.349 1.00 92.75 110 GLY A CA 1
ATOM 858 C C . GLY A 1 110 ? 6.119 6.669 -2.898 1.00 92.75 110 GLY A C 1
ATOM 859 O O . GLY A 1 110 ? 6.135 7.194 -4.013 1.00 92.75 110 GLY A O 1
ATOM 860 N N . THR A 1 111 ? 7.224 6.541 -2.163 1.00 92.38 111 THR A N 1
ATOM 861 C CA . THR A 1 111 ? 8.545 6.999 -2.620 1.00 92.38 111 THR A CA 1
ATOM 862 C C . THR A 1 111 ? 9.007 6.229 -3.857 1.00 92.38 111 THR A C 1
ATOM 864 O O . THR A 1 111 ? 9.433 6.843 -4.837 1.00 92.38 111 THR A O 1
ATOM 867 N N . LEU A 1 112 ? 8.880 4.900 -3.846 1.00 91.75 112 LEU A N 1
ATOM 868 C CA . LEU A 1 112 ? 9.207 4.040 -4.979 1.00 91.75 112 LEU A CA 1
ATOM 869 C C . LEU A 1 112 ? 8.297 4.362 -6.164 1.00 91.75 112 LEU A C 1
ATOM 871 O O . LEU A 1 112 ? 8.804 4.645 -7.248 1.00 91.75 112 LEU A O 1
ATOM 875 N N . ARG A 1 113 ? 6.979 4.470 -5.963 1.00 90.81 113 ARG A N 1
ATOM 876 C CA . ARG A 1 113 ? 6.068 4.901 -7.033 1.00 90.81 113 ARG A CA 1
ATOM 877 C C . ARG A 1 113 ? 6.530 6.206 -7.675 1.00 90.81 113 ARG A C 1
ATOM 879 O O . ARG A 1 113 ? 6.662 6.270 -8.893 1.00 90.81 113 ARG A O 1
ATOM 886 N N . ASN A 1 114 ? 6.834 7.234 -6.892 1.00 88.12 114 ASN A N 1
ATOM 887 C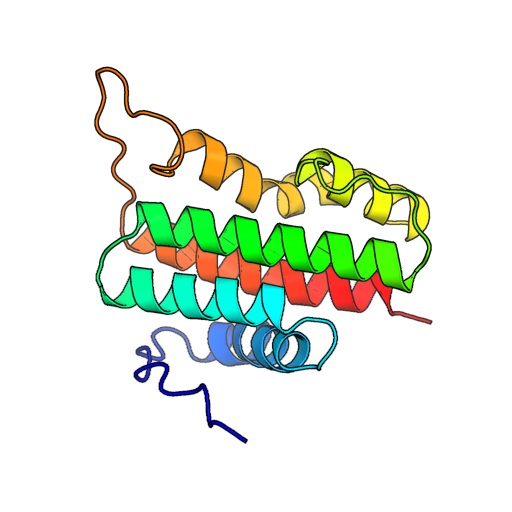 CA . ASN A 1 114 ? 7.212 8.535 -7.446 1.00 88.12 114 ASN A CA 1
ATOM 888 C C . ASN A 1 114 ? 8.535 8.504 -8.227 1.00 88.12 114 ASN A C 1
ATOM 890 O O . ASN A 1 114 ? 8.673 9.218 -9.224 1.00 88.12 114 ASN A O 1
ATOM 894 N N . ARG A 1 115 ? 9.500 7.686 -7.789 1.00 85.06 115 ARG A N 1
ATOM 895 C CA . ARG A 1 115 ? 10.841 7.642 -8.388 1.00 85.06 115 ARG A CA 1
ATOM 896 C C . ARG A 1 115 ? 10.958 6.720 -9.591 1.00 85.06 115 ARG A C 1
ATOM 898 O O . ARG A 1 115 ? 11.662 7.075 -10.530 1.00 85.06 115 ARG A O 1
ATOM 905 N N . ILE A 1 116 ? 10.313 5.556 -9.555 1.00 82.19 116 ILE A N 1
ATOM 906 C CA . ILE A 1 116 ? 10.569 4.493 -10.536 1.00 82.19 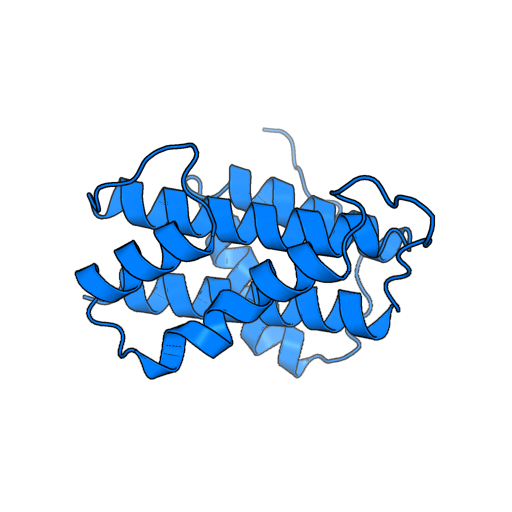116 ILE A CA 1
ATOM 907 C C . ILE A 1 116 ? 9.344 4.095 -11.361 1.00 82.19 116 ILE A C 1
ATOM 909 O O . ILE A 1 116 ? 9.519 3.455 -12.390 1.00 82.19 116 ILE A O 1
ATOM 913 N N . SER A 1 117 ? 8.121 4.486 -10.979 1.00 71.00 117 SER A N 1
ATOM 914 C CA . SER A 1 117 ? 6.945 4.161 -11.799 1.00 71.00 117 SER A CA 1
ATOM 915 C C . SER A 1 117 ? 6.814 5.053 -13.039 1.00 71.00 117 SER A C 1
ATOM 917 O O . SER A 1 117 ? 7.326 6.180 -13.099 1.00 71.00 117 SER A O 1
ATOM 919 N N . THR A 1 118 ? 6.063 4.531 -14.007 1.00 67.69 118 THR A N 1
ATOM 920 C CA . THR A 1 118 ? 5.699 5.130 -15.299 1.00 67.69 118 THR A CA 1
ATOM 921 C C . THR A 1 118 ? 4.545 6.136 -15.202 1.00 67.69 118 THR A C 1
ATOM 923 O O . THR A 1 118 ? 4.163 6.729 -16.205 1.00 67.69 118 THR A O 1
ATOM 926 N N . SER A 1 119 ? 3.986 6.375 -14.008 1.00 57.59 119 SER A N 1
ATOM 927 C CA . SER A 1 119 ? 2.814 7.251 -13.810 1.00 57.59 119 SER A CA 1
ATOM 928 C C . SER A 1 119 ? 3.054 8.741 -14.018 1.00 57.59 119 SER A C 1
ATOM 930 O O . SER A 1 119 ? 2.102 9.517 -14.050 1.00 57.59 119 SER A O 1
ATOM 932 N N . HIS A 1 120 ? 4.309 9.153 -14.145 1.00 61.91 120 HIS A N 1
ATOM 933 C CA . HIS A 1 120 ? 4.669 10.497 -14.565 1.00 61.91 120 HIS A CA 1
ATOM 934 C C . HIS A 1 120 ? 5.337 10.393 -15.933 1.00 61.91 120 HIS A C 1
ATOM 936 O O . HIS A 1 120 ? 6.090 9.448 -16.165 1.00 61.91 120 HIS A O 1
ATOM 942 N N . GLY A 1 121 ? 5.062 11.349 -16.830 1.00 52.50 121 GLY A N 1
ATOM 943 C CA . GLY A 1 121 ? 5.693 11.390 -18.150 1.00 52.50 121 GLY A CA 1
ATOM 944 C C . GLY A 1 121 ? 7.207 11.194 -18.033 1.00 52.50 121 GLY A C 1
ATOM 945 O O . GLY A 1 121 ? 7.849 11.818 -17.188 1.00 52.50 121 GLY A O 1
ATOM 946 N N . ALA A 1 122 ? 7.758 10.291 -18.845 1.00 60.12 122 ALA A N 1
ATOM 947 C CA . ALA A 1 122 ? 9.148 9.846 -18.731 1.00 60.12 122 ALA A CA 1
ATOM 948 C C . ALA A 1 122 ? 10.174 10.967 -18.997 1.00 60.12 122 ALA A C 1
ATOM 950 O O . ALA A 1 122 ? 11.329 10.861 -18.588 1.00 60.12 122 ALA A O 1
ATOM 951 N N . GLY A 1 123 ? 9.758 12.063 -19.642 1.00 64.25 123 GLY A N 1
ATOM 952 C CA . GLY A 1 123 ? 10.693 13.063 -20.146 1.00 64.25 123 GLY A CA 1
ATOM 953 C C . GLY A 1 123 ? 11.645 12.405 -21.145 1.00 64.25 123 GLY A C 1
ATOM 954 O O . GLY A 1 123 ? 11.196 11.676 -22.024 1.00 64.25 123 GLY A O 1
ATOM 955 N N . GLU A 1 124 ? 12.948 12.630 -20.985 1.00 49.97 124 GLU A N 1
ATOM 956 C CA . GLU A 1 124 ? 13.990 12.066 -21.857 1.00 49.97 124 GLU A CA 1
ATOM 957 C C . GLU A 1 124 ? 14.495 10.678 -21.415 1.00 49.97 124 GLU A C 1
ATOM 959 O O . GLU A 1 124 ? 15.163 10.002 -22.195 1.00 49.97 124 GLU A O 1
ATOM 964 N N . VAL A 1 125 ? 14.192 10.229 -20.187 1.00 59.28 125 VAL A N 1
ATOM 965 C CA . VAL A 1 125 ? 14.750 8.990 -19.615 1.00 59.28 125 VAL A CA 1
ATOM 966 C C . VAL A 1 125 ? 13.650 7.958 -19.401 1.00 59.28 125 VAL A C 1
ATOM 968 O O . VAL A 1 125 ? 12.770 8.126 -18.555 1.00 59.28 125 VAL A O 1
ATOM 971 N N . GLU A 1 126 ? 13.727 6.850 -20.138 1.00 64.19 126 GLU A N 1
ATOM 972 C CA . GLU A 1 126 ? 12.840 5.708 -19.938 1.00 64.19 126 GLU A CA 1
ATOM 973 C C . GLU A 1 126 ? 13.014 5.143 -18.520 1.00 64.19 126 GLU A C 1
ATOM 975 O O . GLU A 1 126 ? 14.106 4.752 -18.099 1.00 64.19 126 GLU A O 1
ATOM 980 N N . ARG A 1 127 ? 11.921 5.120 -17.752 1.00 69.69 127 ARG A N 1
ATOM 981 C CA . ARG A 1 127 ? 11.920 4.571 -16.395 1.00 69.69 127 ARG A CA 1
ATOM 982 C C . ARG A 1 127 ? 11.705 3.068 -16.466 1.00 69.69 127 ARG A C 1
ATOM 984 O O . ARG A 1 127 ? 10.590 2.603 -16.684 1.00 69.69 127 ARG A O 1
ATOM 991 N N . PHE A 1 128 ? 12.778 2.316 -16.256 1.00 77.81 128 PHE A N 1
ATOM 992 C CA . PHE A 1 128 ? 12.723 0.864 -16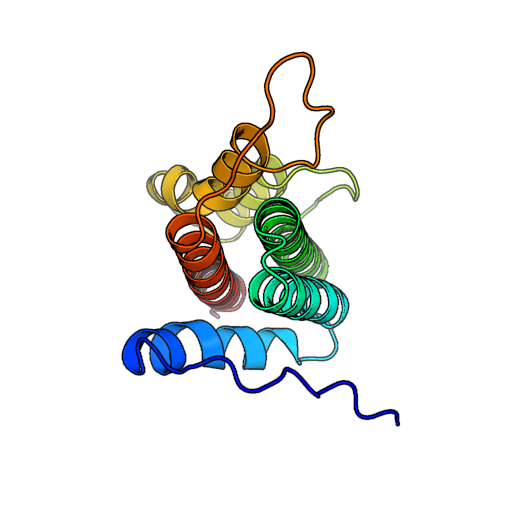.159 1.00 77.81 128 PHE A CA 1
ATOM 993 C C . PHE A 1 128 ? 12.579 0.423 -14.699 1.00 77.81 128 PHE A C 1
ATOM 995 O O . PHE A 1 128 ? 13.398 0.780 -13.851 1.00 77.81 128 PHE A O 1
ATOM 1002 N N . VAL A 1 129 ? 11.564 -0.396 -14.414 1.00 89.81 129 VAL A N 1
ATOM 1003 C CA . VAL A 1 129 ? 11.435 -1.090 -13.128 1.00 89.81 129 VAL A CA 1
ATOM 1004 C C . VAL A 1 129 ? 11.901 -2.536 -13.301 1.00 89.81 129 VAL A C 1
ATOM 1006 O O . VAL A 1 129 ? 11.251 -3.292 -14.024 1.00 89.81 129 VAL A O 1
ATOM 1009 N N . PRO A 1 130 ? 12.985 -2.960 -12.629 1.00 91.75 130 PRO A N 1
ATOM 1010 C CA . PRO A 1 130 ? 13.390 -4.361 -12.620 1.00 91.75 130 PRO A CA 1
ATOM 1011 C C . PRO A 1 130 ? 12.352 -5.259 -11.930 1.00 91.75 130 PRO A C 1
ATOM 1013 O O . PRO A 1 130 ? 11.756 -4.869 -10.927 1.00 91.75 130 PRO A O 1
ATOM 1016 N N . GLU A 1 131 ? 12.211 -6.504 -12.393 1.00 93.75 131 GLU A N 1
ATOM 1017 C CA . GLU A 1 131 ? 11.249 -7.478 -11.847 1.00 93.75 131 GLU A CA 1
ATOM 1018 C C . GLU A 1 131 ? 11.360 -7.645 -10.323 1.00 93.75 131 GLU A C 1
ATOM 1020 O O . GLU A 1 131 ? 10.373 -7.512 -9.601 1.00 93.75 131 GLU A O 1
ATOM 1025 N N . HIS A 1 132 ? 12.575 -7.872 -9.814 1.00 93.12 132 HIS A N 1
ATOM 1026 C CA . HIS A 1 132 ? 12.808 -8.062 -8.379 1.00 93.12 132 HIS A CA 1
ATOM 1027 C C . HIS A 1 132 ? 12.397 -6.842 -7.535 1.00 93.12 132 HIS A C 1
ATOM 1029 O O . HIS A 1 132 ? 11.991 -7.006 -6.386 1.00 93.12 132 HIS A O 1
ATOM 1035 N N . VAL A 1 133 ? 12.449 -5.631 -8.104 1.00 94.19 133 VAL A N 1
ATOM 1036 C CA . VAL A 1 133 ? 11.993 -4.403 -7.440 1.00 94.19 133 VAL A CA 1
ATOM 1037 C C . VAL A 1 133 ? 10.470 -4.356 -7.398 1.00 94.19 133 VAL A C 1
ATOM 1039 O O . VAL A 1 133 ? 9.908 -4.101 -6.337 1.00 94.19 133 VAL A O 1
ATOM 1042 N N . ALA A 1 134 ? 9.788 -4.656 -8.507 1.00 95.06 134 ALA A N 1
ATOM 1043 C CA . ALA A 1 134 ? 8.325 -4.732 -8.521 1.00 95.06 134 ALA A CA 1
ATOM 1044 C C . ALA A 1 134 ? 7.804 -5.797 -7.545 1.00 95.06 134 ALA A C 1
ATOM 1046 O O . ALA A 1 134 ? 6.887 -5.533 -6.770 1.00 95.06 134 ALA A O 1
ATOM 1047 N N . LYS A 1 135 ? 8.458 -6.962 -7.500 1.00 95.00 135 LYS A N 1
ATOM 1048 C CA . LYS A 1 135 ? 8.156 -8.021 -6.531 1.00 95.00 135 LYS A CA 1
ATOM 1049 C C . LYS A 1 135 ? 8.356 -7.564 -5.086 1.00 95.00 135 LYS A C 1
ATOM 1051 O O . LYS A 1 135 ? 7.518 -7.842 -4.231 1.00 95.00 135 LYS A O 1
ATOM 1056 N N . ALA A 1 136 ? 9.442 -6.843 -4.803 1.00 94.94 136 ALA A N 1
ATOM 1057 C CA . ALA A 1 136 ? 9.668 -6.266 -3.482 1.00 94.94 136 ALA A CA 1
ATOM 1058 C C . ALA A 1 136 ? 8.569 -5.258 -3.108 1.00 94.94 136 ALA A C 1
ATOM 1060 O O . ALA A 1 136 ? 8.088 -5.293 -1.980 1.00 94.94 136 ALA A O 1
ATOM 1061 N N . VAL A 1 137 ? 8.121 -4.415 -4.046 1.00 96.75 137 VAL A N 1
ATOM 1062 C CA . VAL A 1 137 ? 7.018 -3.465 -3.816 1.00 96.75 137 VAL A CA 1
ATOM 1063 C C . VAL A 1 137 ? 5.711 -4.186 -3.497 1.00 96.75 137 VAL A C 1
ATOM 1065 O O . VAL A 1 137 ? 5.071 -3.811 -2.523 1.00 96.75 137 VAL A O 1
ATOM 1068 N N . ILE A 1 138 ? 5.347 -5.242 -4.235 1.00 97.38 138 ILE A N 1
ATOM 1069 C CA . ILE A 1 138 ? 4.156 -6.061 -3.931 1.00 97.38 138 ILE A CA 1
ATOM 1070 C C . ILE A 1 138 ? 4.204 -6.552 -2.480 1.00 97.38 138 ILE A C 1
ATOM 1072 O O . ILE A 1 138 ? 3.251 -6.365 -1.722 1.00 97.38 138 ILE A O 1
ATOM 1076 N N . ASN A 1 139 ? 5.336 -7.136 -2.079 1.00 96.25 139 ASN A N 1
ATOM 1077 C CA . ASN A 1 139 ? 5.512 -7.679 -0.734 1.00 96.25 139 ASN A CA 1
ATOM 1078 C C . ASN A 1 139 ? 5.473 -6.582 0.342 1.00 96.25 139 ASN A C 1
ATOM 1080 O O . ASN A 1 139 ? 4.857 -6.769 1.386 1.00 96.25 139 ASN A O 1
ATOM 1084 N N . LEU A 1 140 ? 6.100 -5.429 0.090 1.00 97.12 140 LEU A N 1
ATOM 1085 C CA . LEU A 1 140 ? 6.066 -4.281 1.000 1.00 97.12 140 LEU A CA 1
ATOM 1086 C C . LEU A 1 140 ? 4.648 -3.730 1.152 1.00 97.12 140 LEU A C 1
ATOM 1088 O O . LEU A 1 140 ? 4.226 -3.445 2.269 1.00 97.12 140 LEU A O 1
ATOM 1092 N N . THR A 1 141 ? 3.902 -3.613 0.054 1.00 98.44 141 THR A N 1
ATOM 1093 C CA . THR A 1 141 ? 2.507 -3.168 0.069 1.00 98.44 141 THR A CA 1
ATOM 1094 C C . THR A 1 141 ? 1.627 -4.128 0.855 1.00 98.44 141 THR A C 1
ATOM 1096 O O . THR A 1 141 ? 0.869 -3.672 1.706 1.00 98.44 141 THR A O 1
ATOM 1099 N N . ALA A 1 142 ? 1.769 -5.437 0.645 1.00 98.19 142 ALA A N 1
ATOM 1100 C CA . ALA A 1 142 ? 1.065 -6.449 1.426 1.00 98.19 142 ALA A CA 1
ATOM 1101 C C . ALA A 1 142 ? 1.313 -6.2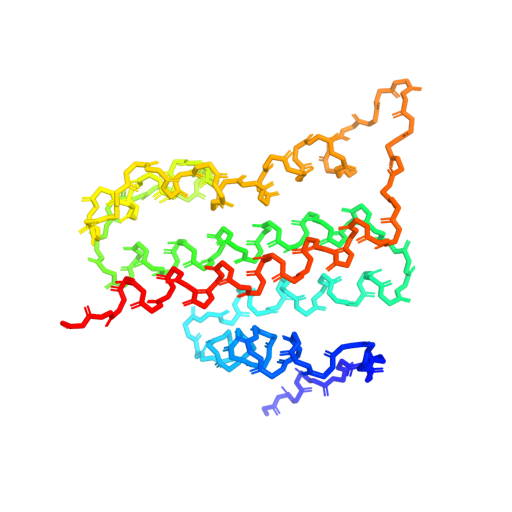86 2.933 1.00 98.19 142 ALA A C 1
ATOM 1103 O O . ALA A 1 142 ? 0.371 -6.119 3.707 1.00 98.19 142 ALA A O 1
ATOM 1104 N N . SER A 1 143 ? 2.586 -6.255 3.337 1.00 97.75 143 SER A N 1
ATOM 1105 C CA . SER A 1 143 ? 2.978 -6.100 4.740 1.00 97.75 143 SER A CA 1
ATOM 1106 C C . SER A 1 143 ? 2.480 -4.785 5.346 1.00 97.75 143 SER A C 1
ATOM 1108 O O . SER A 1 143 ? 2.004 -4.772 6.479 1.00 97.75 143 SER A O 1
ATOM 1110 N N . ALA A 1 144 ? 2.557 -3.679 4.601 1.00 98.12 144 ALA A N 1
ATOM 1111 C CA . ALA A 1 144 ? 2.114 -2.369 5.072 1.00 98.12 144 ALA A CA 1
ATOM 1112 C C . ALA A 1 144 ? 0.589 -2.286 5.232 1.00 98.12 144 ALA A C 1
ATOM 1114 O O . ALA A 1 144 ? 0.118 -1.671 6.187 1.00 98.12 144 ALA A O 1
ATOM 1115 N N . ILE A 1 145 ? -0.182 -2.922 4.340 1.00 98.44 145 ILE A N 1
ATOM 1116 C CA . ILE A 1 145 ? -1.646 -3.010 4.453 1.00 98.44 145 ILE A CA 1
ATOM 1117 C C . ILE A 1 145 ? -2.035 -3.746 5.734 1.00 98.44 145 ILE A C 1
ATOM 1119 O O . ILE A 1 145 ? -2.833 -3.217 6.505 1.00 98.44 145 ILE A O 1
ATOM 1123 N N . VAL A 1 146 ? -1.446 -4.922 5.980 1.00 98.12 146 VAL A N 1
ATOM 1124 C CA . VAL A 1 146 ? -1.705 -5.712 7.196 1.00 98.12 146 VAL A CA 1
ATOM 1125 C C . VAL A 1 146 ? -1.355 -4.900 8.438 1.00 98.12 146 VAL A C 1
ATOM 1127 O O . VAL A 1 146 ? -2.179 -4.747 9.333 1.00 98.12 146 VAL A O 1
ATOM 1130 N N . PHE A 1 147 ? -0.162 -4.302 8.461 1.00 97.56 147 PHE A N 1
ATOM 1131 C CA . PHE A 1 147 ? 0.297 -3.511 9.597 1.00 97.56 147 PHE A CA 1
ATOM 1132 C C . PHE A 1 147 ? -0.613 -2.311 9.899 1.00 97.56 147 PHE A C 1
ATOM 1134 O O . PHE A 1 147 ? -1.018 -2.129 11.047 1.00 97.56 147 PHE A O 1
ATOM 1141 N N . LEU A 1 148 ? -0.940 -1.490 8.891 1.00 97.00 148 LEU A N 1
ATOM 1142 C CA . LEU A 1 148 ? -1.780 -0.305 9.090 1.00 97.00 148 LEU A CA 1
ATOM 1143 C C . LEU A 1 148 ? -3.201 -0.675 9.496 1.00 97.00 148 LEU A C 1
ATOM 1145 O O . LEU A 1 148 ? -3.765 -0.016 10.367 1.00 97.00 148 LEU A O 1
ATOM 1149 N N . HIS A 1 149 ? -3.767 -1.712 8.880 1.00 97.25 149 HIS A N 1
ATOM 1150 C CA . HIS A 1 149 ? -5.061 -2.241 9.278 1.00 97.25 149 HIS A CA 1
ATOM 1151 C C . HIS A 1 149 ? -5.026 -2.647 10.756 1.00 97.25 149 HIS A C 1
ATOM 1153 O O . HIS A 1 149 ? -5.751 -2.086 11.574 1.00 97.25 149 HIS A O 1
ATOM 1159 N N . ASP A 1 150 ? -4.128 -3.552 11.135 1.00 95.88 150 ASP A N 1
ATOM 1160 C CA . ASP A 1 150 ? -4.087 -4.066 12.501 1.00 95.88 150 ASP A CA 1
ATOM 1161 C C . ASP A 1 150 ? -3.831 -2.959 13.519 1.00 95.88 150 ASP A C 1
ATOM 1163 O O . ASP A 1 150 ? -4.439 -2.949 14.584 1.00 95.88 150 ASP A O 1
ATOM 1167 N N . HIS A 1 151 ? -2.965 -1.996 13.206 1.00 94.81 151 HIS A N 1
ATOM 1168 C CA . HIS A 1 151 ? -2.726 -0.862 14.089 1.00 94.81 151 HIS A CA 1
ATOM 1169 C C . HIS A 1 151 ? -3.963 0.037 14.228 1.00 94.81 151 HIS A C 1
ATOM 1171 O O . HIS A 1 151 ? -4.344 0.374 15.344 1.00 94.81 151 HIS A O 1
ATOM 1177 N N . ALA A 1 152 ? -4.634 0.379 13.125 1.00 94.25 152 ALA A N 1
ATOM 1178 C CA . ALA A 1 152 ? -5.791 1.269 13.155 1.00 94.25 152 ALA A CA 1
ATOM 1179 C C . ALA A 1 152 ? -7.041 0.626 13.781 1.00 94.25 152 ALA A C 1
ATOM 1181 O O . ALA A 1 152 ? -7.882 1.337 14.338 1.00 94.25 152 ALA A O 1
ATOM 1182 N N . TYR A 1 153 ? -7.200 -0.698 13.677 1.00 93.00 153 TYR A N 1
ATOM 1183 C CA . TYR A 1 153 ? -8.368 -1.432 14.183 1.00 93.00 153 TYR A CA 1
ATOM 1184 C C . TYR A 1 153 ? -8.141 -2.172 15.506 1.00 93.00 153 TYR A C 1
ATOM 1186 O O . TYR A 1 153 ? -9.104 -2.731 16.034 1.00 93.00 153 TYR A O 1
ATOM 1194 N N . LYS A 1 154 ? -6.936 -2.127 16.085 1.00 82.75 154 LYS A N 1
ATOM 1195 C CA . LYS A 1 154 ? -6.716 -2.575 17.467 1.00 82.75 154 LYS A CA 1
ATOM 1196 C C . LYS A 1 154 ? -7.614 -1.788 18.428 1.00 82.75 154 LYS A C 1
ATOM 1198 O O . LYS A 1 154 ? -7.729 -0.567 18.323 1.00 82.75 154 LYS A O 1
ATOM 1203 N N . SER A 1 155 ? -8.305 -2.532 19.295 1.00 54.66 155 SER A N 1
ATOM 1204 C CA . SER A 1 155 ? -9.070 -2.009 20.436 1.00 54.66 155 SER A CA 1
ATOM 1205 C C . SER A 1 155 ? -8.157 -1.842 21.638 1.00 54.66 155 SER A C 1
ATOM 1207 O O . SER A 1 155 ? -7.303 -2.739 21.827 1.00 54.66 155 SER A O 1
#

Sequence (155 aa):
MALREEAKVLPKDSQLIHETAMQPALEILRTPVFLNANSEFIAALDDYLHRKFGDCVTKCNSSYESVMKVICGQKGFGYSQGDTTSKLLKIIMENAGLEAFWEQPLLIIGTLRNRISTSHGAGEVERFVPEHVAKAVINLTASAIVFLHDHAYKS

Foldseek 3Di:
DDPPDDLPDDPCPDVVLCVPFVVLLLVVCPPPLNVVLNVLLSVLSVCLVVVVLQSSLVSLLVSLVSLLVSLCVVLVQDDDPPDHPLRSVVSLCVVLVNDPVVSVLLCVSVVCNVPQHPPDPQPPHDRDDDSVNSVVSSSSSRRSSSVSVCSSPPD